Protein AF-A0A5B2Z0P7-F1 (afdb_monomer_lite)

Structure (mmCIF, N/CA/C/O backbone):
data_AF-A0A5B2Z0P7-F1
#
_entry.id   AF-A0A5B2Z0P7-F1
#
loop_
_atom_site.group_PDB
_atom_site.id
_atom_site.type_symbol
_atom_site.label_atom_id
_atom_site.label_alt_id
_atom_site.label_comp_id
_atom_site.label_asym_id
_atom_site.label_entity_id
_atom_site.label_seq_id
_atom_site.pdbx_PDB_ins_code
_atom_site.Cartn_x
_atom_site.Cartn_y
_atom_site.Cartn_z
_atom_site.occupancy
_atom_site.B_iso_or_equiv
_atom_site.auth_seq_id
_atom_site.auth_comp_id
_atom_site.auth_asym_id
_atom_site.auth_atom_id
_atom_site.pdbx_PDB_model_num
ATOM 1 N N . MET A 1 1 ? 7.845 -18.749 -18.396 1.00 38.78 1 MET A N 1
ATOM 2 C CA . MET A 1 1 ? 7.060 -17.508 -18.569 1.00 38.78 1 MET A CA 1
ATOM 3 C C . MET A 1 1 ? 7.501 -16.564 -17.466 1.00 38.78 1 MET A C 1
ATOM 5 O O . MET A 1 1 ? 7.446 -16.975 -16.317 1.00 38.78 1 MET A O 1
ATOM 9 N N . MET A 1 2 ? 8.050 -15.393 -17.788 1.00 48.28 2 MET A N 1
ATOM 10 C CA . MET A 1 2 ? 8.459 -14.422 -16.767 1.00 48.28 2 MET A CA 1
ATOM 11 C C . MET A 1 2 ? 7.224 -13.579 -16.441 1.00 48.28 2 MET A C 1
ATOM 13 O O . MET A 1 2 ? 6.753 -12.844 -17.304 1.00 48.28 2 MET A O 1
ATOM 17 N N . ILE A 1 3 ? 6.640 -13.768 -15.258 1.00 63.12 3 ILE A N 1
ATOM 18 C CA . ILE A 1 3 ? 5.489 -12.976 -14.811 1.00 63.12 3 ILE A CA 1
ATOM 19 C C . ILE A 1 3 ? 6.037 -11.605 -14.413 1.00 63.12 3 ILE A C 1
ATOM 21 O O . ILE A 1 3 ? 6.875 -11.503 -13.518 1.00 63.12 3 ILE A O 1
ATOM 25 N N . GLY A 1 4 ? 5.637 -10.565 -15.143 1.00 75.06 4 GLY A N 1
ATOM 26 C CA . GLY A 1 4 ? 5.947 -9.188 -14.775 1.00 75.06 4 GLY A CA 1
ATOM 27 C C . GLY A 1 4 ? 5.044 -8.751 -13.627 1.00 75.06 4 GLY A C 1
ATOM 28 O O . GLY A 1 4 ? 3.842 -8.984 -13.682 1.00 75.06 4 GLY A O 1
ATOM 29 N N . TYR A 1 5 ? 5.618 -8.115 -12.609 1.00 87.38 5 TYR A N 1
ATOM 30 C CA . TYR A 1 5 ? 4.864 -7.510 -11.513 1.00 87.38 5 TYR A CA 1
ATOM 31 C C . TYR A 1 5 ? 4.780 -5.997 -11.703 1.00 87.38 5 TYR A C 1
ATOM 33 O O . TYR A 1 5 ? 5.726 -5.357 -12.167 1.00 87.38 5 TYR A O 1
ATOM 41 N N . ILE A 1 6 ? 3.655 -5.422 -11.299 1.00 91.25 6 ILE A N 1
ATOM 42 C CA . ILE A 1 6 ? 3.457 -3.982 -11.190 1.00 91.25 6 ILE A CA 1
ATOM 43 C C . ILE A 1 6 ? 3.979 -3.546 -9.824 1.00 91.25 6 ILE A C 1
ATOM 45 O O . ILE A 1 6 ? 3.474 -3.996 -8.798 1.00 91.25 6 ILE A O 1
ATOM 49 N N . GLN A 1 7 ? 4.971 -2.658 -9.812 1.00 92.62 7 GLN A N 1
ATOM 50 C CA . GLN A 1 7 ? 5.400 -1.965 -8.599 1.00 92.62 7 GLN A CA 1
ATOM 51 C C . GLN A 1 7 ? 4.584 -0.685 -8.425 1.00 92.62 7 GLN A C 1
ATOM 53 O O . GLN A 1 7 ? 4.396 0.080 -9.376 1.00 92.62 7 GLN A O 1
ATOM 58 N N . PHE A 1 8 ? 4.111 -0.433 -7.211 1.00 92.88 8 PHE A N 1
ATOM 59 C CA . PHE A 1 8 ? 3.315 0.747 -6.903 1.00 92.88 8 PHE A CA 1
ATOM 60 C C . PHE A 1 8 ? 3.566 1.240 -5.480 1.00 92.88 8 PHE A C 1
ATOM 62 O O . PHE A 1 8 ? 3.964 0.478 -4.601 1.00 92.88 8 PHE A O 1
ATOM 69 N N . ALA A 1 9 ? 3.337 2.529 -5.255 1.00 92.25 9 ALA A N 1
ATOM 70 C CA . ALA A 1 9 ? 3.389 3.142 -3.938 1.00 92.25 9 ALA A CA 1
ATOM 71 C C . ALA A 1 9 ? 1.986 3.543 -3.476 1.00 92.25 9 ALA A C 1
ATOM 73 O O . ALA A 1 9 ? 1.210 4.094 -4.259 1.00 92.25 9 ALA A O 1
ATOM 74 N N . ILE A 1 10 ? 1.700 3.305 -2.195 1.00 93.00 10 ILE A N 1
ATOM 75 C CA . ILE A 1 10 ? 0.518 3.817 -1.501 1.00 93.00 10 ILE A CA 1
ATOM 76 C C . ILE A 1 10 ? 0.978 4.773 -0.396 1.00 93.00 10 ILE A C 1
ATOM 78 O O . ILE A 1 10 ? 1.306 4.319 0.708 1.00 93.00 10 ILE A O 1
ATOM 82 N N . PRO A 1 11 ? 1.041 6.090 -0.664 1.00 90.94 11 PRO A N 1
ATOM 83 C CA . PRO A 1 11 ? 1.072 7.083 0.393 1.00 90.94 11 PRO A CA 1
ATOM 84 C C . PRO A 1 11 ? -0.307 7.169 1.048 1.00 90.94 11 PRO A C 1
ATOM 86 O O . PRO A 1 11 ? -1.331 7.289 0.375 1.00 90.94 11 PRO A O 1
ATOM 89 N N . MET A 1 12 ? -0.319 7.141 2.372 1.00 89.94 12 MET A N 1
ATOM 90 C CA . MET A 1 12 ? -1.516 7.240 3.193 1.00 89.94 12 MET A CA 1
ATOM 91 C C . MET A 1 12 ? -1.327 8.283 4.288 1.00 89.94 12 MET A C 1
ATOM 93 O O . MET A 1 12 ? -0.248 8.406 4.878 1.00 89.94 12 MET A O 1
ATOM 97 N N . ILE A 1 13 ? -2.390 9.037 4.553 1.00 88.75 13 ILE A N 1
ATOM 98 C CA . ILE A 1 13 ? -2.451 9.984 5.664 1.00 88.75 13 ILE A CA 1
ATOM 99 C C . ILE A 1 13 ? -3.159 9.289 6.829 1.00 88.75 13 ILE A C 1
ATOM 101 O O . ILE A 1 13 ? -4.326 8.915 6.724 1.00 88.75 13 ILE A O 1
ATOM 105 N N . THR A 1 14 ? -2.451 9.144 7.947 1.00 85.69 14 THR A N 1
ATOM 106 C CA . THR A 1 14 ? -2.971 8.641 9.230 1.00 85.69 14 THR A CA 1
ATOM 107 C C . THR A 1 14 ? -2.660 9.661 10.326 1.00 85.69 14 THR A C 1
ATOM 109 O O . THR A 1 14 ? -1.951 10.634 10.091 1.00 85.69 14 THR A O 1
ATOM 112 N N . THR A 1 15 ? -3.191 9.484 11.535 1.00 83.25 15 THR A N 1
ATOM 113 C CA . THR A 1 15 ? -2.701 10.227 12.707 1.00 83.25 15 THR A CA 1
ATOM 114 C C . THR A 1 15 ? -1.512 9.506 13.339 1.00 83.25 15 THR A C 1
ATOM 116 O O . THR A 1 15 ? -1.397 8.276 13.255 1.00 83.25 15 THR A O 1
ATOM 119 N N . ARG A 1 16 ? -0.658 10.253 14.049 1.00 81.06 16 ARG A N 1
ATOM 120 C CA . ARG A 1 16 ? 0.459 9.691 14.824 1.00 81.06 16 ARG A CA 1
ATOM 121 C C . ARG A 1 16 ? 0.050 8.568 15.783 1.00 81.06 16 ARG A C 1
ATOM 123 O O . ARG A 1 16 ? 0.805 7.614 15.947 1.00 81.06 16 ARG A O 1
ATOM 130 N N . VAL A 1 17 ? -1.130 8.674 16.401 1.00 84.19 17 VAL A N 1
ATOM 131 C CA . VAL A 1 17 ? -1.643 7.698 17.382 1.00 84.19 17 VAL A CA 1
ATOM 132 C C . VAL A 1 17 ? -2.010 6.372 16.714 1.00 84.19 17 VAL A C 1
ATOM 134 O O . VAL A 1 17 ? -1.730 5.312 17.264 1.00 84.19 17 VAL A O 1
ATOM 137 N N . HIS A 1 18 ? -2.578 6.413 15.507 1.00 86.19 18 HIS A N 1
ATOM 138 C CA . HIS A 1 18 ? -3.020 5.207 14.799 1.00 86.19 18 HIS A CA 1
ATOM 139 C C . HIS A 1 18 ? -1.961 4.582 13.898 1.00 86.19 18 HIS A C 1
ATOM 141 O O . HIS A 1 18 ? -2.150 3.494 13.361 1.00 86.19 18 HIS A O 1
ATOM 147 N N . ARG A 1 19 ? -0.818 5.244 13.751 1.00 84.56 19 ARG A N 1
ATOM 148 C CA . ARG A 1 19 ? 0.260 4.825 12.863 1.00 84.56 19 ARG A CA 1
ATOM 149 C C . ARG A 1 19 ? 0.706 3.375 13.080 1.00 84.56 19 ARG A C 1
ATOM 151 O O . ARG A 1 19 ? 0.959 2.672 12.107 1.00 84.56 19 ARG A O 1
ATOM 158 N N . GLN A 1 20 ? 0.813 2.943 14.336 1.00 86.56 20 GLN A N 1
ATOM 159 C CA . GLN A 1 20 ? 1.213 1.574 14.660 1.00 86.56 20 GLN A CA 1
ATOM 160 C C . GLN A 1 20 ? 0.132 0.562 14.252 1.00 86.56 20 GLN A C 1
ATOM 162 O O . GLN A 1 20 ? 0.464 -0.427 13.610 1.00 86.56 20 GLN A O 1
ATOM 167 N N . SER A 1 21 ? -1.146 0.861 14.528 1.00 90.25 21 SER A N 1
ATOM 168 C CA . SER A 1 21 ? -2.293 0.038 14.097 1.00 90.25 21 SER A CA 1
ATOM 169 C C . SER A 1 21 ? -2.305 -0.138 12.577 1.00 90.25 21 SER A C 1
ATOM 171 O O . SER A 1 21 ? -2.345 -1.257 12.070 1.00 90.25 21 SER A O 1
ATOM 173 N N . VAL A 1 22 ? -2.170 0.967 11.835 1.00 90.75 22 VAL A N 1
ATOM 174 C CA . VAL A 1 22 ? -2.130 0.946 10.365 1.00 90.75 22 VAL A CA 1
ATOM 175 C C . VAL A 1 22 ? -0.950 0.119 9.860 1.00 90.75 22 VAL A C 1
ATOM 177 O O . VAL A 1 22 ? -1.105 -0.667 8.930 1.00 90.75 22 VAL A O 1
ATOM 180 N N . LEU A 1 23 ? 0.226 0.254 10.479 1.00 90.19 23 LEU A N 1
ATOM 181 C CA . LEU A 1 23 ? 1.409 -0.510 10.096 1.00 90.19 23 LEU A CA 1
ATOM 182 C C . LEU A 1 23 ? 1.212 -2.013 10.323 1.00 90.19 23 LEU A C 1
ATOM 184 O O . LEU A 1 23 ? 1.454 -2.800 9.411 1.00 90.19 23 LEU A O 1
ATOM 188 N N . GLU A 1 24 ? 0.742 -2.409 11.503 1.00 91.12 24 GLU A N 1
ATOM 189 C CA . GLU A 1 24 ? 0.467 -3.810 11.839 1.00 91.12 24 GLU A CA 1
ATOM 190 C C . GLU A 1 24 ? -0.573 -4.417 10.903 1.00 91.12 24 GLU A C 1
ATOM 192 O O . GLU A 1 24 ? -0.393 -5.528 10.408 1.00 91.12 24 GLU A O 1
ATOM 197 N N . ARG A 1 25 ? -1.627 -3.661 10.593 1.00 93.44 25 ARG A N 1
ATOM 198 C CA . ARG A 1 25 ? -2.682 -4.103 9.688 1.00 93.44 25 ARG A CA 1
ATOM 199 C C . ARG A 1 25 ? -2.193 -4.255 8.253 1.00 93.44 25 ARG A C 1
ATOM 201 O O . ARG A 1 25 ? -2.506 -5.256 7.618 1.00 93.44 25 ARG A O 1
ATOM 208 N N . MET A 1 26 ? -1.380 -3.319 7.763 1.00 93.75 26 MET A N 1
ATOM 209 C CA . MET A 1 26 ? -0.748 -3.430 6.446 1.00 93.75 26 MET A CA 1
ATOM 210 C C . MET A 1 26 ? 0.123 -4.683 6.340 1.00 93.75 26 MET A C 1
ATOM 212 O O . MET A 1 26 ? 0.047 -5.391 5.339 1.00 93.75 26 MET A O 1
ATOM 216 N N . TYR A 1 27 ? 0.917 -4.984 7.370 1.00 93.12 27 TYR A N 1
ATOM 217 C CA . TYR A 1 27 ? 1.707 -6.213 7.396 1.00 93.12 27 TYR A CA 1
ATOM 218 C C . TYR A 1 27 ? 0.832 -7.461 7.507 1.00 93.12 27 TYR A C 1
ATOM 220 O O . TYR A 1 27 ? 1.075 -8.416 6.789 1.00 93.12 27 TYR A O 1
ATOM 228 N N . SER A 1 28 ? -0.209 -7.457 8.334 1.00 95.12 28 SER A N 1
ATOM 229 C CA . SER A 1 28 ? -1.118 -8.601 8.472 1.00 95.12 28 SER A CA 1
ATOM 230 C C . SER A 1 28 ? -1.861 -8.926 7.171 1.00 95.12 28 SER A C 1
ATOM 232 O O . SER A 1 28 ? -1.961 -10.087 6.785 1.00 95.12 28 SER A O 1
ATOM 234 N N . GLU A 1 29 ? -2.368 -7.903 6.475 1.00 95.50 29 GLU A N 1
ATOM 235 C CA . GLU A 1 29 ? -3.218 -8.092 5.294 1.00 95.50 29 GLU A CA 1
ATOM 236 C C . GLU A 1 29 ? -2.428 -8.192 3.977 1.00 95.50 29 GLU A C 1
ATOM 238 O O . GLU A 1 29 ? -2.901 -8.836 3.043 1.00 95.50 29 GLU A O 1
ATOM 243 N N . PHE A 1 30 ? -1.241 -7.579 3.880 1.00 95.06 30 PHE A N 1
ATOM 244 C CA . PHE A 1 30 ? -0.526 -7.415 2.604 1.00 95.06 30 PHE A CA 1
ATOM 245 C C . PHE A 1 30 ? 0.960 -7.788 2.652 1.00 95.06 30 PHE A C 1
ATOM 247 O O . PHE A 1 30 ? 1.716 -7.345 1.786 1.00 95.06 30 PHE A O 1
ATOM 254 N N . GLN A 1 31 ? 1.411 -8.592 3.627 1.00 93.12 31 GLN A N 1
ATOM 255 C CA . GLN A 1 31 ? 2.828 -8.975 3.763 1.00 93.12 31 GLN A CA 1
ATOM 256 C C . GLN A 1 31 ? 3.454 -9.455 2.449 1.00 93.12 31 GLN A C 1
ATOM 258 O O . GLN A 1 31 ? 4.581 -9.088 2.134 1.00 93.12 31 GLN A O 1
ATOM 263 N N . GLU A 1 32 ? 2.719 -10.261 1.682 1.00 93.38 32 GLU A N 1
ATOM 264 C CA . GLU A 1 32 ? 3.196 -10.859 0.430 1.00 93.38 32 GLU A CA 1
ATOM 265 C C . GLU A 1 32 ? 3.377 -9.830 -0.693 1.00 93.38 32 GLU A C 1
ATOM 267 O O . GLU A 1 32 ? 4.166 -10.038 -1.612 1.00 93.38 32 GLU A O 1
ATOM 272 N N . ASN A 1 33 ? 2.673 -8.700 -0.609 1.00 94.25 33 ASN A N 1
ATOM 273 C CA . ASN A 1 33 ? 2.768 -7.618 -1.578 1.00 94.25 33 ASN A CA 1
ATOM 274 C C . ASN A 1 33 ? 3.807 -6.570 -1.176 1.00 94.25 33 ASN A C 1
ATOM 276 O O . ASN A 1 33 ? 4.249 -5.823 -2.040 1.00 94.25 33 ASN A O 1
ATOM 280 N N . ILE A 1 34 ? 4.190 -6.461 0.098 1.00 92.38 34 ILE A N 1
ATOM 281 C CA . ILE A 1 34 ? 5.097 -5.404 0.565 1.00 92.38 34 ILE A CA 1
ATO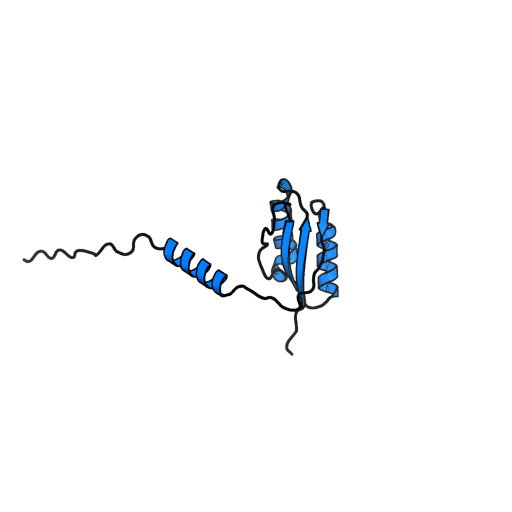M 282 C C . ILE A 1 34 ? 6.520 -5.664 0.059 1.00 92.38 34 ILE A C 1
ATOM 284 O O . ILE A 1 34 ? 7.161 -6.648 0.416 1.00 92.38 34 ILE A O 1
ATOM 288 N N . LEU A 1 35 ? 7.040 -4.725 -0.736 1.00 87.38 35 LEU A N 1
ATOM 289 C CA . LEU A 1 35 ? 8.414 -4.757 -1.238 1.00 87.38 35 LEU A CA 1
ATOM 290 C C . LEU A 1 35 ? 9.383 -4.037 -0.297 1.00 87.38 35 LEU A C 1
ATOM 292 O O . LEU A 1 35 ? 10.495 -4.506 -0.064 1.00 87.38 35 LEU A O 1
ATOM 296 N N . TYR A 1 36 ? 8.957 -2.897 0.255 1.00 78.50 36 TYR A N 1
ATOM 297 C CA . TYR A 1 36 ? 9.753 -2.112 1.194 1.00 78.50 36 TYR A CA 1
ATOM 298 C C . TYR A 1 36 ? 8.923 -1.713 2.411 1.00 78.50 36 TYR A C 1
ATOM 300 O O . TYR A 1 36 ? 7.776 -1.277 2.291 1.00 78.50 36 TYR A O 1
ATOM 308 N N . SER A 1 37 ? 9.547 -1.831 3.585 1.00 67.06 37 SER A N 1
ATOM 309 C CA . SER A 1 37 ? 8.992 -1.354 4.852 1.00 67.06 37 SER A CA 1
ATOM 310 C C . SER A 1 37 ? 8.738 0.158 4.780 1.00 67.06 37 SER A C 1
ATOM 312 O O . SER A 1 37 ? 9.544 0.871 4.170 1.00 67.06 37 SER A O 1
ATOM 314 N N . PRO A 1 38 ? 7.640 0.668 5.364 1.00 70.81 38 PRO A N 1
ATOM 315 C CA . PRO A 1 38 ? 7.217 2.040 5.144 1.00 70.81 38 PRO A CA 1
ATOM 316 C C . PRO A 1 38 ? 8.254 3.048 5.643 1.00 70.81 38 PRO A C 1
ATOM 318 O O . PRO A 1 38 ? 8.672 3.028 6.803 1.00 70.81 38 PRO A O 1
ATOM 321 N N . GLY A 1 39 ? 8.625 3.975 4.763 1.00 64.88 39 GLY A N 1
ATOM 322 C CA . GLY A 1 39 ? 9.364 5.174 5.136 1.00 64.88 39 GLY A CA 1
ATOM 323 C C . GLY A 1 39 ? 8.414 6.229 5.701 1.00 64.88 39 GLY A C 1
ATOM 324 O O . GLY A 1 39 ? 7.315 6.429 5.182 1.00 64.88 39 GLY A O 1
ATOM 325 N N . VAL A 1 40 ? 8.834 6.922 6.760 1.00 59.34 40 VAL A N 1
ATOM 326 C CA . VAL A 1 40 ? 8.192 8.180 7.182 1.00 59.34 40 VAL A CA 1
ATOM 327 C C . VAL A 1 40 ? 8.777 9.258 6.311 1.00 59.34 40 VAL A C 1
ATOM 329 O O . VAL A 1 40 ? 9.967 9.535 6.428 1.00 59.34 40 VAL A O 1
ATOM 332 N N . ILE A 1 41 ? 7.978 9.802 5.404 1.00 55.34 41 ILE A N 1
ATOM 333 C CA . ILE A 1 41 ? 8.503 10.746 4.415 1.00 55.34 41 ILE A CA 1
ATOM 334 C C . ILE A 1 41 ? 8.337 12.198 4.883 1.00 55.34 41 ILE A C 1
ATOM 336 O O . ILE A 1 41 ? 9.018 13.067 4.357 1.00 55.34 41 ILE A O 1
ATOM 340 N N . ASP A 1 42 ? 7.527 12.485 5.910 1.00 55.31 42 ASP A N 1
ATOM 341 C CA . ASP A 1 42 ? 7.355 13.871 6.362 1.00 55.31 42 ASP A CA 1
ATOM 342 C C . ASP A 1 42 ? 6.810 14.013 7.798 1.00 55.31 42 ASP A C 1
ATOM 344 O O . ASP A 1 42 ? 6.323 13.062 8.411 1.00 55.31 42 ASP A O 1
ATOM 348 N N . SER A 1 43 ? 6.869 15.252 8.284 1.00 58.78 43 SER A N 1
ATOM 349 C CA . SER A 1 43 ? 6.259 15.845 9.477 1.00 58.78 43 SER A CA 1
ATOM 350 C C . SER A 1 43 ? 4.726 15.741 9.561 1.00 58.78 43 SER A C 1
ATOM 352 O O . SER A 1 43 ? 4.170 15.969 10.633 1.00 58.78 43 SER A O 1
ATOM 354 N N . GLU A 1 44 ? 4.047 15.348 8.477 1.00 60.88 44 GLU A N 1
ATOM 355 C CA . GLU A 1 44 ? 2.578 15.272 8.374 1.00 60.88 44 GLU A CA 1
ATOM 356 C C . GLU A 1 44 ? 1.983 13.867 8.614 1.00 60.88 44 GLU A C 1
ATOM 358 O O . GLU A 1 44 ? 0.940 13.525 8.060 1.00 60.88 44 GLU A O 1
ATOM 363 N N . ASP A 1 45 ? 2.641 13.009 9.400 1.00 71.06 45 ASP A N 1
ATOM 364 C CA . ASP A 1 45 ? 2.144 11.657 9.727 1.00 71.06 45 ASP A CA 1
ATOM 365 C C . ASP A 1 45 ? 1.837 10.764 8.495 1.00 71.06 45 ASP A C 1
ATOM 367 O O . ASP A 1 45 ? 1.039 9.822 8.557 1.00 71.06 45 ASP A O 1
ATOM 371 N N . ARG A 1 46 ? 2.500 11.016 7.358 1.00 79.31 46 ARG A N 1
ATOM 372 C CA . ARG A 1 46 ? 2.340 10.222 6.129 1.00 79.31 46 ARG A CA 1
ATOM 373 C C . ARG A 1 46 ? 3.160 8.937 6.192 1.00 79.31 46 ARG A C 1
ATOM 375 O O . ARG A 1 46 ? 4.380 8.966 6.378 1.00 79.31 46 ARG A O 1
ATOM 382 N N . LEU A 1 47 ? 2.493 7.806 5.979 1.00 87.06 47 LEU A N 1
ATOM 383 C CA . LEU A 1 47 ? 3.132 6.514 5.730 1.00 87.06 47 LEU A CA 1
ATOM 384 C C . LEU A 1 47 ? 3.123 6.254 4.230 1.00 87.06 47 LEU A C 1
ATOM 386 O O . LEU A 1 47 ? 2.117 6.490 3.574 1.00 87.06 47 LEU A O 1
ATOM 390 N N . THR A 1 48 ? 4.226 5.767 3.671 1.00 88.44 48 THR A N 1
ATOM 391 C CA . THR A 1 48 ? 4.243 5.311 2.276 1.00 88.44 48 THR A CA 1
ATOM 392 C C . THR A 1 48 ? 4.715 3.876 2.226 1.00 88.44 48 THR A C 1
ATOM 394 O O . THR A 1 48 ? 5.837 3.586 2.635 1.00 88.44 48 THR A O 1
ATOM 397 N N . PHE A 1 49 ? 3.859 2.993 1.718 1.00 91.31 49 PHE A N 1
ATOM 398 C CA . PHE A 1 49 ? 4.217 1.610 1.432 1.00 91.31 49 PHE A CA 1
ATOM 399 C C . PHE A 1 49 ? 4.548 1.456 -0.040 1.00 91.31 49 PHE A C 1
ATOM 401 O O . PHE A 1 49 ? 3.914 2.075 -0.894 1.00 91.31 49 PHE A O 1
ATOM 408 N N . VAL A 1 50 ? 5.518 0.598 -0.324 1.00 91.44 50 VAL A N 1
ATOM 409 C CA . VAL A 1 50 ? 5.832 0.171 -1.684 1.00 91.44 50 VAL A CA 1
ATOM 410 C C . VAL A 1 50 ? 5.464 -1.285 -1.796 1.00 91.44 50 VAL A C 1
ATOM 412 O O . VAL A 1 50 ? 5.916 -2.100 -0.990 1.00 91.44 50 VAL A O 1
ATOM 415 N N . LEU A 1 51 ? 4.657 -1.595 -2.797 1.00 93.81 51 LEU A N 1
ATOM 416 C CA . LEU A 1 51 ? 4.092 -2.909 -2.990 1.00 93.81 51 LEU A CA 1
ATOM 417 C C . LEU A 1 51 ? 4.313 -3.411 -4.416 1.00 93.81 51 LEU A C 1
ATOM 419 O O . LEU A 1 51 ? 4.592 -2.643 -5.342 1.00 93.81 51 LEU A O 1
ATOM 423 N N . VAL A 1 52 ? 4.158 -4.720 -4.576 1.00 94.00 52 VAL A N 1
ATOM 424 C CA . VAL A 1 52 ? 4.112 -5.422 -5.853 1.00 94.00 52 VAL A CA 1
ATOM 425 C C . VAL A 1 52 ? 2.796 -6.167 -6.010 1.00 94.00 52 VAL A C 1
ATOM 427 O O . VAL A 1 52 ? 2.250 -6.720 -5.056 1.00 94.00 52 VAL A O 1
ATOM 430 N N . ALA A 1 53 ? 2.279 -6.183 -7.231 1.00 94.31 53 ALA A N 1
ATOM 431 C CA . ALA A 1 53 ? 1.059 -6.890 -7.592 1.00 94.31 53 ALA A CA 1
ATOM 432 C C . ALA A 1 53 ? 1.193 -7.520 -8.978 1.00 94.31 53 ALA A C 1
ATOM 434 O O . ALA A 1 53 ? 1.902 -7.005 -9.839 1.00 94.31 53 ALA A O 1
ATOM 435 N N . GLU A 1 54 ? 0.492 -8.625 -9.209 1.00 92.69 54 GLU A N 1
ATOM 436 C CA . GLU A 1 54 ? 0.515 -9.331 -10.497 1.00 92.69 54 GLU A CA 1
ATOM 437 C C . GLU A 1 54 ? -0.164 -8.533 -11.617 1.00 92.69 54 GLU A C 1
ATOM 439 O O . GLU A 1 54 ? 0.184 -8.662 -12.787 1.00 92.69 54 GLU A O 1
ATOM 444 N N . ASN A 1 55 ? -1.163 -7.718 -11.272 1.00 92.50 55 ASN A N 1
ATOM 445 C CA . ASN A 1 55 ? -1.957 -6.961 -12.231 1.00 92.50 55 ASN A CA 1
ATOM 446 C C . ASN A 1 55 ? -2.649 -5.757 -11.565 1.00 92.50 55 ASN A C 1
ATOM 448 O O . ASN A 1 55 ? -2.664 -5.616 -10.342 1.00 92.50 55 ASN A O 1
ATOM 452 N N . VAL A 1 56 ? -3.242 -4.890 -12.391 1.00 92.25 56 VAL A N 1
ATOM 453 C CA . VAL A 1 56 ? -3.895 -3.648 -11.946 1.00 92.25 56 VAL A CA 1
ATOM 454 C C . VAL A 1 56 ? -5.144 -3.891 -11.088 1.00 92.25 56 VAL A C 1
ATOM 456 O O . VAL A 1 56 ? -5.465 -3.060 -10.246 1.00 92.25 56 VAL A O 1
ATOM 459 N N . PHE A 1 57 ? -5.821 -5.033 -11.237 1.00 94.88 57 PHE A N 1
ATOM 460 C CA . PHE A 1 57 ? -6.985 -5.370 -10.412 1.00 94.88 57 PHE A CA 1
ATOM 461 C C . PHE A 1 57 ? -6.569 -5.685 -8.975 1.00 94.88 57 PHE A C 1
ATOM 463 O O . PHE A 1 57 ? -7.224 -5.249 -8.033 1.00 94.88 57 PHE A O 1
ATOM 470 N N . THR A 1 58 ? -5.441 -6.374 -8.789 1.00 95.44 58 THR A N 1
ATOM 471 C CA . THR A 1 58 ? -4.861 -6.585 -7.457 1.00 95.44 58 THR A CA 1
ATOM 472 C C . THR A 1 58 ? -4.443 -5.255 -6.824 1.00 95.44 58 THR A C 1
ATOM 474 O O . THR A 1 58 ? -4.696 -5.042 -5.641 1.00 95.44 58 THR A O 1
ATOM 477 N N . VAL A 1 59 ? -3.873 -4.328 -7.606 1.00 96.00 59 VAL A N 1
ATOM 478 C CA . VAL A 1 59 ? -3.550 -2.968 -7.132 1.00 96.00 59 VAL A CA 1
ATOM 479 C C . VAL A 1 59 ? -4.803 -2.243 -6.629 1.00 96.00 59 VAL A C 1
ATOM 481 O O . VAL A 1 59 ? -4.800 -1.714 -5.518 1.00 96.00 59 VAL A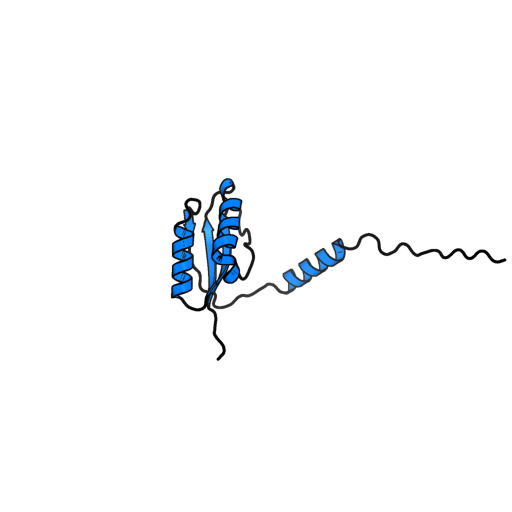 O 1
ATOM 484 N N . ASP A 1 60 ? -5.878 -2.242 -7.420 1.00 96.69 60 ASP A N 1
ATOM 485 C CA . ASP A 1 60 ? -7.142 -1.587 -7.067 1.00 96.69 60 ASP A CA 1
ATOM 486 C C . ASP A 1 60 ? -7.811 -2.227 -5.839 1.00 96.69 60 ASP A C 1
ATOM 488 O O . ASP A 1 60 ? -8.275 -1.525 -4.938 1.00 96.69 60 ASP A O 1
ATOM 492 N N . SER A 1 61 ? -7.777 -3.560 -5.741 1.00 97.06 61 SER A N 1
ATOM 493 C CA . SER A 1 61 ? -8.275 -4.298 -4.576 1.00 97.06 61 SER A CA 1
ATOM 494 C C . SER A 1 61 ? -7.525 -3.915 -3.299 1.00 97.06 61 SER A C 1
ATOM 496 O O . SER A 1 61 ? -8.151 -3.671 -2.265 1.00 97.06 61 SER A O 1
ATOM 498 N N . ILE A 1 62 ? -6.191 -3.833 -3.360 1.00 97.00 62 ILE A N 1
ATOM 499 C CA . ILE A 1 62 ? -5.364 -3.409 -2.223 1.00 97.00 62 ILE A CA 1
ATOM 500 C C . ILE A 1 62 ? -5.702 -1.963 -1.848 1.00 97.00 62 ILE A C 1
ATOM 502 O O . ILE A 1 62 ? -5.980 -1.688 -0.683 1.00 97.00 62 ILE A O 1
ATOM 506 N N . LEU A 1 63 ? -5.749 -1.041 -2.816 1.00 97.19 63 LEU A N 1
ATOM 507 C CA . LEU A 1 63 ? -6.076 0.363 -2.552 1.00 97.19 63 LEU A CA 1
ATOM 508 C C . LEU A 1 63 ? -7.462 0.518 -1.912 1.00 97.19 63 LEU A C 1
ATOM 510 O O . LEU A 1 63 ? -7.615 1.253 -0.936 1.00 97.19 63 LEU A O 1
ATOM 514 N N . THR A 1 64 ? -8.465 -0.185 -2.437 1.00 97.25 64 THR A N 1
ATOM 515 C CA . THR A 1 64 ? -9.837 -0.171 -1.914 1.00 97.25 64 THR A CA 1
ATOM 516 C C . THR A 1 64 ? -9.876 -0.661 -0.472 1.00 97.25 64 THR A C 1
ATOM 518 O O . THR A 1 64 ? -10.522 -0.048 0.379 1.00 97.25 64 THR A O 1
ATOM 521 N N . LYS A 1 65 ? -9.137 -1.732 -0.167 1.00 97.44 65 LYS A N 1
ATOM 522 C CA . LYS A 1 65 ? -9.054 -2.274 1.187 1.00 97.44 65 LYS A CA 1
ATOM 523 C C . LYS A 1 65 ? -8.346 -1.316 2.144 1.00 97.44 65 LYS A C 1
ATOM 525 O O . LYS A 1 65 ? -8.876 -1.061 3.221 1.00 97.44 65 LYS A O 1
ATOM 530 N N . VAL A 1 66 ? -7.230 -0.713 1.740 1.00 95.44 66 VAL A N 1
ATOM 531 C CA . VAL A 1 66 ? -6.526 0.304 2.540 1.00 95.44 66 VAL A CA 1
ATOM 532 C C . VAL A 1 66 ? -7.422 1.511 2.830 1.00 95.44 66 VAL A C 1
ATOM 534 O O . VAL A 1 66 ? -7.476 1.976 3.964 1.00 95.44 66 VAL A O 1
ATOM 537 N N . ARG A 1 67 ? -8.187 1.991 1.841 1.00 95.75 67 ARG A N 1
ATOM 538 C CA . ARG A 1 67 ? -9.157 3.089 2.022 1.00 95.75 67 ARG A CA 1
ATOM 539 C C . ARG A 1 67 ? -10.305 2.744 2.972 1.00 95.75 67 ARG A C 1
ATOM 541 O O . ARG A 1 67 ? -10.971 3.650 3.456 1.00 95.75 67 ARG A O 1
ATOM 548 N N . SER A 1 68 ? -10.549 1.458 3.227 1.00 95.81 68 SER A N 1
ATOM 549 C CA . SER A 1 68 ? -11.564 1.000 4.183 1.00 95.81 68 SER A CA 1
ATOM 550 C C . SER A 1 68 ? -11.077 0.971 5.635 1.00 95.81 68 SER A C 1
ATOM 552 O O . SER A 1 68 ? -11.868 0.683 6.532 1.00 95.81 68 SER A O 1
ATOM 554 N N . PHE A 1 69 ? -9.789 1.222 5.888 1.00 94.75 69 PHE A N 1
ATOM 555 C CA . PHE A 1 69 ? -9.264 1.304 7.249 1.00 94.75 69 PHE A CA 1
ATOM 556 C C . PHE A 1 69 ? -9.759 2.599 7.896 1.00 94.75 69 PHE A C 1
ATOM 558 O O . PHE A 1 69 ? -9.544 3.680 7.354 1.00 94.75 69 PHE A O 1
ATOM 565 N N . GLU A 1 70 ? -10.406 2.494 9.056 1.00 92.50 70 GLU A N 1
ATOM 566 C CA . GLU A 1 70 ? -10.992 3.641 9.767 1.00 92.50 70 GLU A CA 1
ATOM 567 C C . GLU A 1 70 ? -9.937 4.705 10.103 1.00 92.50 70 GLU A C 1
ATOM 569 O O . GLU A 1 70 ? -10.205 5.905 10.104 1.00 92.50 70 GLU A O 1
ATOM 574 N N . GLU A 1 71 ? -8.704 4.265 10.336 1.00 92.06 71 GLU A N 1
ATOM 575 C CA . GLU A 1 71 ? -7.583 5.114 10.713 1.00 92.06 71 GLU A CA 1
ATOM 576 C C . GLU A 1 71 ? -6.913 5.835 9.529 1.00 92.06 71 GLU A C 1
ATOM 578 O O . GLU A 1 71 ? -6.076 6.724 9.730 1.00 92.06 71 GLU A O 1
ATOM 583 N N . VAL A 1 72 ? -7.268 5.469 8.293 1.00 91.38 72 VAL A N 1
ATOM 584 C CA . VAL A 1 72 ? -6.709 6.035 7.062 1.00 91.38 72 VAL A CA 1
ATOM 585 C C . VAL A 1 72 ? -7.621 7.150 6.557 1.00 91.38 72 VAL A C 1
ATOM 587 O O . VAL A 1 72 ? -8.716 6.913 6.059 1.00 91.38 72 VAL A O 1
ATOM 590 N N . LYS A 1 73 ? -7.147 8.397 6.635 1.00 91.00 73 LYS A N 1
ATOM 591 C CA . LYS A 1 73 ? -7.893 9.570 6.142 1.00 91.00 73 LYS A CA 1
ATOM 592 C C . LYS A 1 73 ? -7.929 9.633 4.622 1.00 91.00 73 LYS A C 1
ATOM 594 O O . LYS A 1 73 ? -8.917 10.059 4.031 1.00 91.00 73 LYS A O 1
ATOM 599 N N . SER A 1 74 ? -6.823 9.260 3.994 1.00 91.44 74 SER A N 1
ATOM 600 C CA . SER A 1 74 ? -6.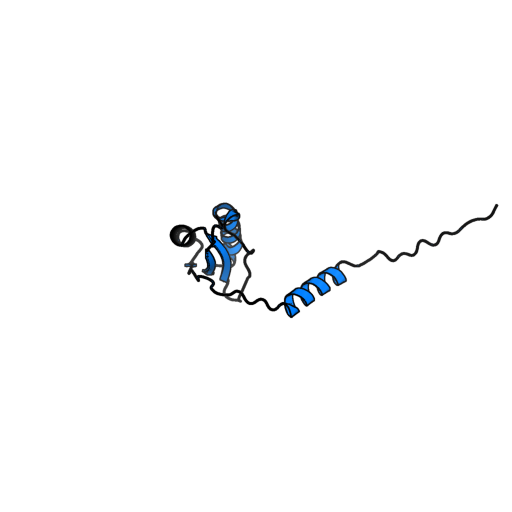707 9.168 2.546 1.00 91.44 74 SER A CA 1
ATOM 601 C C . SER A 1 74 ? -5.602 8.195 2.172 1.00 91.44 74 SER A C 1
ATOM 603 O O . SER A 1 74 ? -4.631 8.015 2.912 1.00 91.44 74 SER A O 1
ATOM 605 N N . ALA A 1 75 ? -5.762 7.581 1.007 1.00 93.62 75 ALA A N 1
ATOM 606 C CA . ALA A 1 75 ? -4.750 6.764 0.368 1.00 93.62 75 ALA A CA 1
ATOM 607 C C . ALA A 1 75 ? -4.865 6.932 -1.146 1.00 93.62 75 ALA A C 1
ATOM 609 O O . ALA A 1 75 ? -5.969 6.875 -1.704 1.00 93.62 75 ALA A O 1
ATOM 610 N N . ASP A 1 76 ? -3.721 7.107 -1.792 1.00 94.00 76 ASP A N 1
ATOM 611 C CA . ASP A 1 76 ? -3.593 7.213 -3.242 1.00 94.00 76 ASP A CA 1
ATOM 612 C C . ASP A 1 76 ? -2.686 6.106 -3.765 1.00 94.00 76 ASP A C 1
ATOM 614 O O . ASP A 1 76 ? -1.987 5.452 -2.994 1.00 94.00 76 ASP A O 1
ATOM 618 N N . VAL A 1 77 ? -2.697 5.885 -5.079 1.00 94.81 77 VAL A N 1
ATOM 619 C CA . VAL A 1 77 ? -1.831 4.896 -5.719 1.00 94.81 77 VAL A CA 1
ATOM 620 C C . VAL A 1 77 ? -0.994 5.532 -6.814 1.00 94.81 77 VAL A C 1
ATOM 622 O O . VAL A 1 77 ? -1.496 6.278 -7.652 1.00 94.81 77 VAL A O 1
ATOM 625 N N . TYR A 1 78 ? 0.292 5.200 -6.818 1.00 92.38 78 TYR A N 1
ATOM 626 C CA . TYR A 1 78 ? 1.245 5.648 -7.824 1.00 92.38 78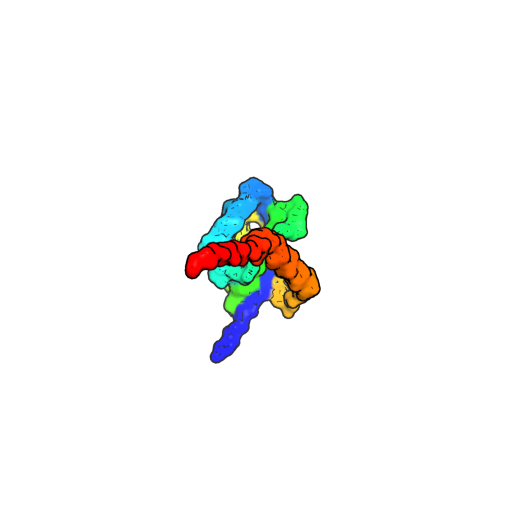 TYR A CA 1
ATOM 627 C C . TYR A 1 78 ? 1.933 4.436 -8.432 1.00 92.38 78 TYR A C 1
ATOM 629 O O . TYR A 1 78 ? 2.665 3.731 -7.742 1.00 92.38 78 TYR A O 1
ATOM 637 N N . ILE A 1 79 ? 1.710 4.195 -9.725 1.00 92.00 79 ILE A N 1
ATOM 638 C CA . ILE A 1 79 ? 2.426 3.148 -10.459 1.00 92.00 79 ILE A CA 1
ATOM 639 C C . ILE A 1 79 ? 3.844 3.631 -10.744 1.00 92.00 79 ILE A C 1
ATOM 641 O O . ILE A 1 79 ? 4.051 4.712 -11.301 1.00 92.00 79 ILE A O 1
ATOM 645 N N . LEU A 1 80 ? 4.825 2.827 -10.358 1.00 87.56 80 LEU A N 1
ATOM 646 C CA . LEU A 1 80 ? 6.226 3.205 -10.424 1.00 87.56 80 LEU A CA 1
ATOM 647 C C . LEU A 1 80 ? 6.812 2.765 -11.760 1.00 87.56 80 LEU A C 1
ATOM 649 O O . LEU A 1 80 ? 6.829 1.585 -12.094 1.00 87.56 80 LEU A O 1
ATOM 653 N N . THR A 1 81 ? 7.298 3.732 -12.533 1.00 81.44 81 THR A N 1
A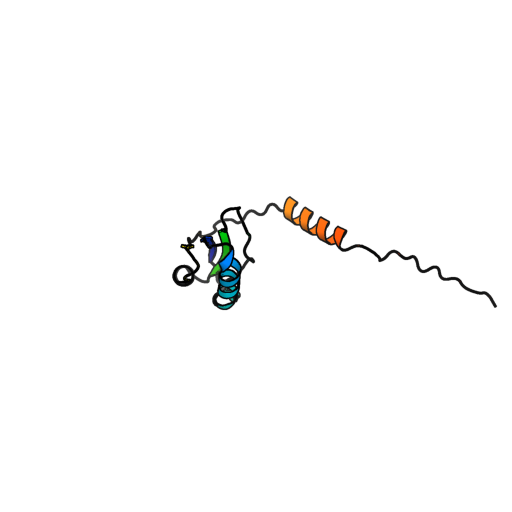TOM 654 C CA . THR A 1 81 ? 7.904 3.477 -13.848 1.00 81.44 81 THR A CA 1
ATOM 655 C C . THR A 1 81 ? 9.421 3.357 -13.769 1.00 81.44 81 THR A C 1
ATOM 657 O O . THR A 1 81 ? 10.023 2.616 -14.545 1.00 81.44 81 THR A O 1
ATOM 660 N N . LYS A 1 82 ? 10.047 4.073 -12.829 1.00 75.19 82 LYS A N 1
ATOM 661 C CA . LYS A 1 82 ? 11.472 3.995 -12.503 1.00 75.19 82 LYS A CA 1
ATOM 662 C C . LYS A 1 82 ? 11.670 4.285 -11.023 1.00 75.19 82 LYS A C 1
ATOM 664 O O . LYS A 1 82 ? 11.127 5.261 -10.513 1.00 75.19 82 LYS A O 1
ATOM 669 N N . TRP A 1 83 ? 12.498 3.476 -10.371 1.00 68.75 83 TRP A N 1
ATOM 670 C CA . TRP A 1 83 ? 12.999 3.766 -9.035 1.00 68.75 83 TRP A CA 1
ATOM 671 C C . TRP A 1 83 ? 14.460 4.193 -9.145 1.00 68.75 83 TRP A C 1
ATOM 673 O O . TRP A 1 83 ? 15.300 3.408 -9.579 1.00 68.75 83 TRP A O 1
ATOM 683 N N . GLN A 1 84 ? 14.769 5.440 -8.788 1.00 68.69 84 GLN A N 1
ATOM 684 C CA . GLN A 1 84 ? 16.149 5.914 -8.692 1.00 68.69 84 GLN A CA 1
ATOM 685 C C . GLN A 1 84 ? 16.516 6.029 -7.220 1.00 68.69 84 GLN A C 1
ATOM 687 O O . GLN A 1 84 ? 16.002 6.888 -6.504 1.00 68.69 84 GLN A O 1
ATOM 692 N N . PHE A 1 85 ? 17.375 5.124 -6.764 1.00 68.50 85 PHE A N 1
ATOM 693 C CA . PHE A 1 85 ? 18.008 5.251 -5.464 1.00 68.50 85 PHE A CA 1
ATOM 694 C C . PHE A 1 85 ? 19.254 6.126 -5.588 1.00 68.50 85 PHE A C 1
ATOM 696 O O . PHE A 1 85 ? 19.916 6.155 -6.624 1.00 68.50 85 PHE A O 1
ATOM 703 N N . ASN A 1 86 ? 19.570 6.852 -4.519 1.00 77.25 86 ASN A N 1
ATOM 704 C CA . ASN A 1 86 ? 20.878 7.469 -4.388 1.00 77.25 86 ASN A CA 1
ATOM 705 C C . ASN A 1 86 ? 21.841 6.402 -3.853 1.00 77.25 86 ASN A C 1
ATOM 707 O O . ASN A 1 86 ? 21.920 6.181 -2.643 1.00 77.25 86 ASN A O 1
ATOM 711 N N . ASP A 1 87 ? 22.517 5.712 -4.769 1.00 78.88 87 ASP A N 1
ATOM 712 C CA . ASP A 1 87 ? 23.426 4.611 -4.439 1.00 78.88 87 ASP A CA 1
ATOM 713 C C . ASP A 1 87 ? 24.544 5.063 -3.490 1.00 78.88 87 ASP A C 1
ATOM 715 O O . ASP A 1 87 ? 24.859 4.359 -2.529 1.00 78.88 87 ASP A O 1
ATOM 719 N N . ASP A 1 88 ? 25.070 6.277 -3.679 1.00 84.19 88 ASP A N 1
ATOM 720 C CA . ASP A 1 88 ? 26.102 6.852 -2.812 1.00 84.19 88 ASP A CA 1
ATOM 721 C C . ASP A 1 88 ? 25.609 6.991 -1.367 1.00 84.19 88 ASP A C 1
ATOM 723 O O . ASP A 1 88 ? 26.328 6.674 -0.414 1.00 84.19 88 ASP A O 1
ATOM 727 N N . TRP A 1 89 ? 24.362 7.432 -1.184 1.00 84.19 89 TRP A N 1
ATOM 728 C CA . TRP A 1 89 ? 23.745 7.523 0.135 1.00 84.19 89 TRP A CA 1
ATOM 729 C C . TRP A 1 89 ? 23.564 6.140 0.770 1.00 84.19 89 TRP A C 1
ATOM 731 O O . TRP A 1 89 ? 23.900 5.970 1.944 1.00 84.19 89 TRP A O 1
ATOM 741 N N . ILE A 1 90 ? 23.098 5.145 0.005 1.00 80.06 90 ILE A N 1
ATOM 742 C CA . ILE A 1 90 ? 22.916 3.772 0.502 1.00 80.06 90 ILE A CA 1
ATOM 743 C C . ILE A 1 90 ? 24.258 3.189 0.956 1.00 80.06 90 ILE A C 1
ATOM 745 O O . ILE A 1 90 ? 24.372 2.698 2.081 1.00 80.06 90 ILE A O 1
ATOM 749 N N . ILE A 1 91 ? 25.290 3.275 0.112 1.00 88.50 91 ILE A N 1
ATOM 750 C CA . ILE A 1 91 ? 26.635 2.764 0.413 1.00 88.50 91 ILE A CA 1
ATOM 751 C C . ILE A 1 91 ? 27.205 3.454 1.656 1.00 88.50 91 ILE A C 1
ATOM 753 O O . ILE A 1 91 ? 27.786 2.794 2.527 1.00 88.50 91 ILE A O 1
ATOM 757 N N . LYS A 1 92 ? 27.009 4.772 1.775 1.00 87.38 92 LYS A N 1
ATOM 758 C CA . LYS A 1 92 ? 27.442 5.549 2.938 1.00 87.38 92 LYS A CA 1
ATOM 759 C C . LYS A 1 92 ? 26.747 5.090 4.219 1.00 87.38 92 LYS A C 1
ATOM 761 O O . LYS A 1 92 ? 27.419 4.864 5.222 1.00 87.38 92 LYS A O 1
ATOM 766 N N . GLU A 1 93 ? 25.429 4.918 4.197 1.00 85.06 93 GLU A N 1
ATOM 767 C CA . GLU A 1 93 ? 24.656 4.501 5.372 1.00 85.06 93 GLU A CA 1
ATOM 768 C C . GLU A 1 93 ? 25.000 3.066 5.805 1.00 85.06 93 GLU A C 1
ATOM 770 O O . GLU A 1 93 ? 25.193 2.804 6.996 1.00 85.06 93 GLU A O 1
ATOM 775 N N . ILE A 1 94 ? 25.173 2.145 4.850 1.00 85.56 94 ILE A N 1
ATOM 776 C CA . ILE A 1 94 ? 25.665 0.786 5.123 1.00 85.56 94 ILE A CA 1
ATOM 777 C C . ILE A 1 94 ? 27.046 0.845 5.788 1.00 85.56 94 ILE A C 1
ATOM 779 O O . ILE A 1 94 ? 27.255 0.227 6.836 1.00 85.56 94 ILE A O 1
ATOM 783 N N . SER A 1 95 ? 27.976 1.618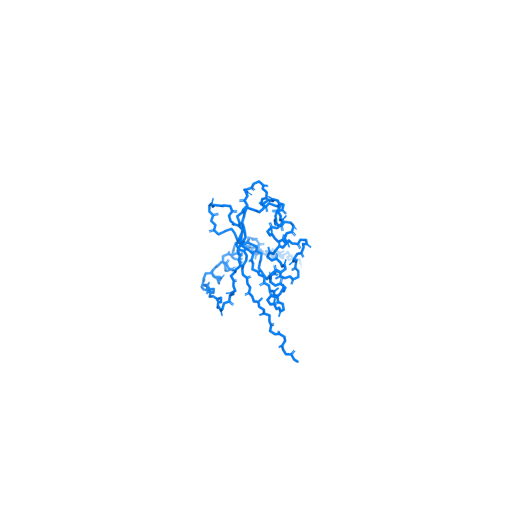 5.220 1.00 90.69 95 SER A N 1
ATOM 784 C CA . SER A 1 95 ? 29.338 1.760 5.752 1.00 90.69 95 SER A CA 1
ATOM 785 C C . SER A 1 95 ? 29.343 2.337 7.168 1.00 90.69 95 SER A C 1
ATOM 787 O O . SER A 1 95 ? 30.051 1.829 8.043 1.00 90.69 95 SER A O 1
ATOM 789 N N . ASN A 1 96 ? 28.513 3.350 7.430 1.00 89.94 96 ASN A N 1
ATOM 790 C CA . ASN A 1 96 ? 28.353 3.942 8.757 1.00 89.94 96 ASN A CA 1
ATOM 791 C C . ASN A 1 96 ? 27.886 2.903 9.782 1.00 89.94 96 ASN A C 1
ATOM 793 O O . ASN A 1 96 ? 28.489 2.782 10.847 1.00 89.94 96 ASN A O 1
ATOM 797 N N . ARG A 1 97 ? 26.862 2.104 9.456 1.00 87.62 97 ARG A N 1
ATOM 798 C CA . ARG A 1 97 ? 26.334 1.066 10.359 1.00 87.62 97 ARG A CA 1
ATOM 799 C C . ARG A 1 97 ? 27.339 -0.049 10.631 1.00 87.62 97 ARG A C 1
ATOM 801 O O . ARG A 1 97 ? 27.440 -0.502 11.769 1.00 87.62 97 ARG A O 1
ATOM 808 N N . ILE A 1 98 ? 28.096 -0.483 9.621 1.00 89.88 98 ILE A N 1
ATOM 809 C CA . ILE A 1 98 ? 29.176 -1.471 9.797 1.00 89.88 98 ILE A CA 1
ATOM 810 C C . ILE A 1 98 ? 30.257 -0.914 10.730 1.00 89.88 98 ILE A C 1
ATOM 812 O O . ILE A 1 98 ? 30.722 -1.617 11.627 1.00 89.88 98 ILE A O 1
ATOM 816 N N . SER A 1 99 ? 30.621 0.356 10.551 1.00 85.62 99 SER A N 1
ATOM 817 C CA . SER A 1 99 ? 31.653 1.023 11.350 1.00 85.62 99 SER A CA 1
ATOM 818 C C . SER A 1 99 ? 31.206 1.224 12.801 1.00 85.62 99 SER A C 1
ATOM 820 O O . SER A 1 99 ? 31.977 0.977 13.723 1.00 85.62 99 SER A O 1
ATOM 822 N N . GLN A 1 100 ? 29.939 1.585 13.020 1.00 76.38 100 GLN A N 1
ATOM 823 C CA . GLN A 1 100 ? 29.339 1.743 14.350 1.00 76.38 100 GLN A CA 1
ATOM 824 C C . GLN A 1 100 ? 29.151 0.412 15.096 1.00 76.38 100 GLN A C 1
ATOM 826 O O . GLN A 1 100 ? 29.174 0.391 16.323 1.00 76.38 100 GLN A O 1
ATOM 831 N N . ARG A 1 101 ? 29.002 -0.715 14.382 1.00 61.41 101 ARG A N 1
ATOM 832 C CA . ARG A 1 101 ? 28.934 -2.060 14.985 1.00 61.41 101 ARG A CA 1
ATOM 833 C C . ARG A 1 101 ? 30.286 -2.613 15.445 1.00 61.41 101 ARG A C 1
ATOM 835 O O . ARG A 1 101 ? 30.307 -3.688 16.037 1.00 61.41 101 ARG A O 1
ATOM 842 N N . ARG A 1 102 ? 31.403 -1.911 15.219 1.00 58.09 102 ARG A N 1
ATOM 843 C CA . ARG A 1 102 ? 32.689 -2.246 15.845 1.00 58.09 102 ARG A CA 1
ATOM 844 C C . ARG A 1 102 ? 32.921 -1.401 17.099 1.00 58.09 102 ARG A C 1
ATOM 846 O O . ARG A 1 102 ? 33.543 -0.346 17.026 1.00 58.09 102 ARG A O 1
ATOM 853 N N . PRO A 1 103 ? 32.563 -1.947 18.266 1.00 54.97 103 PRO A N 1
ATOM 854 C CA . PRO A 1 103 ? 33.440 -1.855 19.419 1.00 54.97 103 PRO A CA 1
ATOM 855 C C . PRO A 1 103 ? 33.812 -3.268 19.914 1.00 54.97 103 PRO A C 1
ATOM 857 O O . PRO A 1 103 ? 32.947 -4.122 20.064 1.00 54.97 103 PRO A O 1
ATOM 860 N N . LEU A 1 104 ? 35.106 -3.480 20.206 1.00 54.34 104 LEU A N 1
ATOM 861 C CA . LEU A 1 104 ? 35.679 -4.611 20.974 1.00 54.34 104 LEU A CA 1
ATOM 862 C C . LEU A 1 104 ? 36.003 -5.945 20.255 1.00 54.34 104 LEU A C 1
ATOM 864 O O . LEU A 1 104 ? 35.675 -7.013 20.754 1.00 54.34 104 LEU A O 1
ATOM 868 N N . LEU A 1 105 ? 36.762 -5.932 19.152 1.00 49.56 105 LEU A N 1
ATOM 869 C CA . LEU A 1 105 ? 37.589 -7.100 18.764 1.00 49.56 105 LEU A CA 1
ATOM 870 C C . LEU A 1 105 ? 39.036 -6.681 18.474 1.00 49.56 105 LEU A C 1
ATOM 872 O O . LEU A 1 105 ? 39.619 -6.999 17.438 1.00 49.56 105 LEU A O 1
ATOM 876 N N . HIS A 1 106 ? 39.609 -5.914 19.397 1.00 47.59 106 HIS A N 1
ATOM 877 C CA . HIS A 1 106 ? 41.053 -5.718 19.450 1.00 47.59 106 HIS A CA 1
ATOM 878 C C . HIS A 1 106 ? 41.539 -5.621 20.899 1.00 47.59 106 HIS A C 1
ATOM 880 O O . HIS A 1 106 ? 42.274 -4.710 21.258 1.00 47.59 106 HIS A O 1
ATOM 886 N N . GLU A 1 107 ? 41.130 -6.566 21.748 1.00 43.66 107 GLU A N 1
ATOM 887 C CA . GLU A 1 107 ? 42.031 -6.968 22.826 1.00 43.66 107 GLU A CA 1
ATOM 888 C C . GLU A 1 107 ? 43.000 -7.981 22.230 1.00 43.66 107 GLU A C 1
ATOM 890 O O . GLU A 1 107 ? 42.661 -9.125 21.927 1.00 43.66 107 GLU A O 1
ATOM 895 N N . SER A 1 108 ? 44.216 -7.514 21.979 1.00 45.16 108 SER A N 1
ATOM 896 C CA . SER A 1 108 ? 45.359 -8.367 21.717 1.00 45.16 108 SER A CA 1
ATOM 897 C C . SER A 1 108 ? 45.540 -9.296 22.916 1.00 45.16 108 SER A C 1
ATOM 899 O O . SER A 1 108 ? 45.923 -8.865 24.003 1.00 45.16 108 SER A O 1
ATOM 901 N N . ILE A 1 109 ? 45.252 -10.583 22.717 1.00 43.25 109 ILE A N 1
ATOM 902 C CA . ILE A 1 109 ? 45.582 -11.644 23.669 1.00 43.25 109 ILE A CA 1
ATOM 903 C C . ILE A 1 109 ? 47.100 -11.591 23.879 1.00 43.25 109 ILE A C 1
ATOM 905 O O . ILE A 1 109 ? 47.876 -12.032 23.030 1.00 43.25 109 ILE A O 1
ATOM 909 N N . LYS A 1 110 ? 47.542 -11.019 25.003 1.00 47.06 110 LYS A N 1
ATOM 910 C CA . LYS A 1 110 ? 48.918 -11.170 25.475 1.00 47.06 110 LYS A CA 1
ATOM 911 C C . LYS A 1 110 ? 49.068 -12.601 25.976 1.00 47.06 110 LYS A C 1
ATOM 913 O O . LYS A 1 110 ? 48.656 -12.920 27.088 1.00 47.06 110 LYS A O 1
ATOM 918 N N . ILE A 1 111 ? 49.644 -13.464 25.147 1.00 43.22 111 ILE A N 1
ATOM 919 C CA . ILE A 1 111 ? 50.081 -14.792 25.577 1.00 43.22 111 ILE A CA 1
ATOM 920 C C . ILE A 1 111 ? 51.342 -14.588 26.425 1.00 43.22 111 ILE A C 1
ATOM 922 O O . ILE A 1 111 ? 52.443 -14.444 25.897 1.00 43.22 111 ILE A O 1
ATOM 926 N N . ASN A 1 112 ? 51.180 -14.525 27.746 1.00 44.31 112 ASN A N 1
ATOM 927 C CA . ASN A 1 112 ? 52.298 -14.654 28.674 1.00 44.31 112 ASN A CA 1
ATOM 928 C C . ASN A 1 112 ? 52.641 -16.145 28.791 1.00 44.31 112 ASN A C 1
ATOM 930 O O . ASN A 1 112 ? 51.925 -16.887 29.459 1.00 44.31 112 ASN A O 1
ATOM 934 N N . ASN A 1 113 ? 53.725 -16.582 28.152 1.00 41.78 113 ASN A N 1
ATOM 935 C CA . ASN A 1 113 ? 54.343 -17.880 28.438 1.00 41.78 113 ASN A CA 1
ATOM 936 C C . ASN A 1 113 ? 55.149 -17.784 29.744 1.00 41.78 113 ASN A C 1
ATOM 938 O O . ASN A 1 113 ? 56.084 -16.979 29.789 1.00 41.78 113 ASN A O 1
ATOM 942 N N . PRO A 1 114 ? 54.902 -18.619 30.769 1.00 45.28 114 PRO A N 1
ATOM 943 C CA . PRO A 1 114 ? 55.929 -18.940 31.740 1.00 45.28 114 PRO A CA 1
ATOM 944 C C . PRO A 1 114 ? 56.755 -20.121 31.219 1.00 45.28 114 PRO A C 1
ATOM 946 O O . PRO A 1 114 ? 56.230 -21.183 30.890 1.00 45.28 114 PRO A O 1
ATOM 949 N N . ILE A 1 115 ? 58.061 -19.890 31.127 1.00 44.34 115 ILE A N 1
ATOM 950 C CA . ILE A 1 115 ? 59.086 -20.909 30.911 1.00 44.34 115 ILE A CA 1
ATOM 951 C C . ILE A 1 115 ? 59.229 -21.701 32.218 1.00 44.34 115 ILE A C 1
ATOM 953 O O . ILE A 1 115 ? 59.471 -21.095 33.263 1.00 44.34 115 ILE A O 1
ATOM 957 N N . TYR A 1 116 ? 59.107 -23.026 32.139 1.00 40.97 116 TYR A N 1
ATOM 958 C CA . TYR A 1 116 ? 59.755 -23.975 33.047 1.00 40.97 116 TYR A CA 1
ATOM 959 C C . TYR A 1 116 ? 60.600 -24.927 32.209 1.00 40.97 116 TYR A C 1
ATOM 961 O O . TYR A 1 116 ? 60.092 -25.368 31.152 1.00 40.97 116 TYR A O 1
#

Sequence (116 aa):
MMIGYIQFAIPMITTRVHRQSVLERMYSEFQENILYSPGVIDSEDRLTFVLVAENVFTVDSILTKVRSFEEVKSADVYILTKWQFNDDWIIKEISNRISQRRPLLHESIKINNPIY

Radius of gyration: 22.25 Å; chains: 1; bounding box: 71×40×52 Å

pLDDT: mean 80.4, std 17.23, range [38.78, 97.44]

Foldseek 3Di:
DDQDKWKKKKKWQFDPVCLVVLQVVCCVPAVVFFPDRWDPPDPRRITMTIGIDSDVVVVVVSLVVSVPPPRTPDIDMDTDPDDDDPVVVVVVVVVVVVVVPDDDPPPDPPPDDDDD

Secondary structure (DSSP, 8-state):
---PPEEEEEEEE--TTTHHHHHHHHHHHHTTTEEEEEEE-STT-EEEEEEEESSHHHHHHHHHHHHT-TT-SEE--EE-S-----HHHHHHHHHHHHHHT--S--------PPP-